Protein AF-A0A1G9P9W1-F1 (afdb_monomer)

InterPro domains:
  IPR011059 Metal-dependent hydrolase, composite domain superfamily [G3DSA:2.30.40.10] (1-78)
  IPR011059 Metal-dependent hydrolase, composite domain superfamily [SSF51338] (1-62)

Structure (mmCIF, N/CA/C/O backbone):
data_AF-A0A1G9P9W1-F1
#
_entry.id   AF-A0A1G9P9W1-F1
#
loop_
_atom_site.group_PDB
_atom_site.id
_atom_site.type_symbol
_atom_site.label_atom_id
_atom_site.label_alt_id
_atom_site.label_comp_id
_atom_site.label_asym_id
_atom_site.label_entity_id
_atom_site.label_seq_id
_atom_site.pdbx_PDB_ins_code
_atom_site.Cartn_x
_atom_site.Cartn_y
_atom_site.Cartn_z
_atom_site.occupancy
_atom_site.B_iso_or_equiv
_atom_site.auth_seq_id
_atom_site.auth_comp_id
_atom_site.auth_asym_id
_atom_site.auth_atom_id
_atom_site.pdbx_PDB_model_num
ATOM 1 N N . MET A 1 1 ? -14.293 -2.299 -4.576 1.00 85.56 1 MET A N 1
ATOM 2 C CA . MET A 1 1 ? -13.747 -3.039 -3.414 1.00 85.56 1 MET A CA 1
ATOM 3 C C . MET A 1 1 ? -12.805 -2.116 -2.655 1.00 85.56 1 MET A C 1
ATOM 5 O O . MET A 1 1 ? -12.059 -1.399 -3.316 1.00 85.56 1 MET A O 1
ATOM 9 N N . LEU A 1 2 ? -12.880 -2.093 -1.321 1.00 96.38 2 LEU A N 1
ATOM 10 C CA . LEU A 1 2 ? -11.980 -1.324 -0.454 1.00 96.38 2 LEU A CA 1
ATOM 11 C C . LEU A 1 2 ? -10.984 -2.277 0.210 1.00 96.38 2 LEU A C 1
ATOM 13 O O . LEU A 1 2 ? -11.373 -3.343 0.687 1.00 96.38 2 LEU A O 1
ATOM 17 N N . THR A 1 3 ? -9.705 -1.918 0.230 1.00 97.81 3 THR A N 1
ATOM 18 C CA . THR A 1 3 ? -8.658 -2.711 0.886 1.00 97.81 3 THR A CA 1
ATOM 19 C C . THR A 1 3 ? -7.750 -1.797 1.686 1.00 97.81 3 THR A C 1
ATOM 21 O O . THR A 1 3 ? -7.234 -0.825 1.145 1.00 97.81 3 THR A O 1
ATOM 24 N N . LEU A 1 4 ? -7.560 -2.105 2.965 1.00 98.06 4 LEU A N 1
ATOM 25 C CA . LEU A 1 4 ? -6.676 -1.371 3.859 1.00 98.06 4 LEU A CA 1
ATOM 26 C C . LEU A 1 4 ? -5.457 -2.238 4.170 1.00 98.06 4 LEU A C 1
ATOM 28 O O . LEU A 1 4 ? -5.570 -3.289 4.797 1.00 98.06 4 LEU A O 1
ATOM 32 N N . LEU A 1 5 ? -4.288 -1.796 3.719 1.00 98.12 5 LEU A N 1
ATOM 33 C CA . LEU A 1 5 ? -3.010 -2.425 4.025 1.00 98.12 5 LEU A CA 1
ATOM 34 C C . LEU A 1 5 ? -2.435 -1.766 5.277 1.00 98.12 5 LEU A C 1
ATOM 36 O O . LEU A 1 5 ? -2.159 -0.566 5.256 1.00 98.12 5 LEU A O 1
ATOM 40 N N . ARG A 1 6 ? -2.259 -2.535 6.351 1.00 98.31 6 ARG A N 1
ATOM 41 C CA . ARG A 1 6 ? -1.748 -2.045 7.636 1.00 98.31 6 ARG A CA 1
ATOM 42 C C . ARG A 1 6 ? -0.260 -2.332 7.792 1.00 98.31 6 ARG A C 1
ATOM 44 O O . ARG A 1 6 ? 0.238 -3.345 7.300 1.00 98.31 6 ARG A O 1
ATOM 51 N N . ASN A 1 7 ? 0.435 -1.466 8.524 1.00 98.44 7 ASN A N 1
ATOM 52 C CA . ASN A 1 7 ? 1.822 -1.645 8.950 1.00 98.44 7 ASN A CA 1
ATOM 53 C C . ASN A 1 7 ? 2.799 -1.879 7.781 1.00 98.44 7 ASN A C 1
ATOM 55 O O . ASN A 1 7 ? 3.654 -2.764 7.832 1.00 98.44 7 ASN A O 1
ATOM 59 N N . ALA A 1 8 ? 2.696 -1.097 6.710 1.00 98.50 8 ALA A N 1
ATOM 60 C CA . ALA A 1 8 ? 3.629 -1.128 5.589 1.00 98.50 8 ALA A CA 1
ATOM 61 C C . ALA A 1 8 ? 4.903 -0.333 5.908 1.00 98.50 8 ALA A C 1
ATOM 63 O O . ALA A 1 8 ? 4.822 0.839 6.263 1.00 98.50 8 ALA A O 1
ATOM 64 N N . ARG A 1 9 ? 6.096 -0.904 5.699 1.00 98.56 9 ARG A N 1
ATOM 65 C CA . ARG A 1 9 ? 7.323 -0.091 5.578 1.00 98.56 9 ARG A CA 1
ATOM 66 C C . ARG A 1 9 ? 7.395 0.476 4.161 1.00 98.56 9 ARG A C 1
ATOM 68 O O . ARG A 1 9 ? 7.811 -0.231 3.242 1.00 98.56 9 ARG A O 1
ATOM 75 N N . LEU A 1 10 ? 6.930 1.711 3.989 1.00 98.38 10 LEU A N 1
ATOM 76 C CA . LEU A 1 10 ? 6.686 2.323 2.682 1.00 98.38 10 LEU A CA 1
ATOM 77 C C . LEU A 1 10 ? 7.925 3.044 2.129 1.00 98.38 10 LEU A C 1
ATOM 79 O O . LEU A 1 10 ? 8.602 3.773 2.854 1.00 98.38 10 LEU A O 1
ATOM 83 N N . TYR A 1 11 ? 8.173 2.882 0.828 1.00 98.00 11 TYR A N 1
ATOM 84 C CA . TYR A 1 11 ? 9.216 3.581 0.069 1.00 98.00 11 TYR A CA 1
ATOM 85 C C . TYR A 1 11 ? 8.601 4.267 -1.156 1.00 98.00 11 TYR A C 1
ATOM 87 O O . TYR A 1 11 ? 7.875 3.607 -1.896 1.00 98.00 11 TYR A O 1
ATOM 95 N N . VAL A 1 12 ? 8.868 5.562 -1.380 1.00 93.00 12 VAL A N 1
ATOM 96 C CA . VAL A 1 12 ? 8.259 6.346 -2.481 1.00 93.00 12 VAL A CA 1
ATOM 97 C C . VAL A 1 12 ? 9.146 7.455 -3.096 1.00 93.00 12 VAL A C 1
ATOM 99 O O . VAL A 1 12 ? 8.720 8.608 -3.128 1.00 93.00 12 VAL A O 1
ATOM 102 N N . PRO A 1 13 ? 10.311 7.156 -3.699 1.00 89.31 13 PRO A N 1
ATOM 103 C CA . PRO A 1 13 ? 11.200 6.003 -3.522 1.00 89.31 13 PRO A CA 1
ATOM 104 C C . PRO A 1 13 ? 12.008 6.064 -2.211 1.00 89.31 13 PRO A C 1
ATOM 106 O O . PRO A 1 13 ? 12.552 5.046 -1.779 1.00 89.31 13 PRO A O 1
ATOM 109 N N . GLU A 1 14 ? 12.055 7.218 -1.541 1.00 95.94 14 GLU A N 1
ATOM 110 C CA . GLU A 1 14 ? 12.653 7.379 -0.214 1.00 95.94 14 GLU A CA 1
ATOM 111 C C . GLU A 1 14 ? 11.804 6.690 0.870 1.00 95.94 14 GLU A C 1
ATOM 113 O O . GLU A 1 14 ? 10.577 6.588 0.732 1.00 95.94 14 GLU A O 1
ATOM 118 N N . PRO A 1 15 ? 12.418 6.215 1.971 1.00 96.81 15 PRO A N 1
ATOM 119 C CA . PRO A 1 15 ? 11.675 5.631 3.081 1.00 96.81 15 PRO A CA 1
ATOM 120 C C . PRO A 1 15 ? 10.731 6.658 3.722 1.00 96.81 15 PRO A C 1
ATOM 122 O O . PRO A 1 15 ? 11.149 7.753 4.091 1.00 96.81 15 PRO A O 1
ATOM 125 N N . ARG A 1 16 ? 9.469 6.269 3.930 1.00 96.88 16 ARG A N 1
ATOM 126 C CA . ARG A 1 16 ? 8.456 7.052 4.666 1.00 96.88 16 ARG A CA 1
ATOM 127 C C . ARG A 1 16 ? 8.133 6.518 6.062 1.00 96.88 16 ARG A C 1
ATOM 129 O O . ARG A 1 16 ? 7.310 7.094 6.763 1.00 96.88 16 ARG A O 1
ATOM 136 N N . GLY A 1 17 ? 8.803 5.449 6.484 1.00 97.06 17 GLY A N 1
ATOM 137 C CA . GLY A 1 17 ? 8.545 4.800 7.767 1.00 97.06 17 GLY A CA 1
ATOM 138 C C . GLY A 1 17 ? 7.384 3.809 7.692 1.00 97.06 17 GLY A C 1
ATOM 139 O O . GLY A 1 17 ? 7.175 3.172 6.657 1.00 97.06 17 GLY A O 1
ATOM 140 N N . LEU A 1 18 ? 6.692 3.623 8.819 1.00 98.25 18 LEU A N 1
ATOM 141 C CA . LEU A 1 18 ? 5.562 2.703 8.935 1.00 98.25 18 LEU A CA 1
ATOM 142 C C . LEU A 1 18 ? 4.257 3.441 8.594 1.00 98.25 18 LEU A C 1
ATOM 144 O O . LEU A 1 18 ? 3.918 4.432 9.240 1.00 98.25 18 LEU A O 1
ATOM 148 N N . CYS A 1 19 ? 3.537 2.956 7.588 1.00 98.44 19 CYS A N 1
ATOM 149 C CA . CYS A 1 19 ? 2.344 3.589 7.035 1.00 98.44 19 CYS A CA 1
ATOM 150 C C . CYS A 1 19 ? 1.205 2.585 6.861 1.00 98.44 19 CYS A C 1
ATOM 152 O O . CYS A 1 19 ? 1.440 1.386 6.711 1.00 98.44 19 CYS A O 1
ATOM 154 N N . ASP A 1 20 ? -0.010 3.109 6.762 1.00 98.50 20 ASP A N 1
ATOM 155 C CA . ASP A 1 20 ? -1.182 2.374 6.305 1.00 98.50 20 ASP A CA 1
ATOM 156 C C . ASP A 1 20 ? -1.647 2.934 4.954 1.00 98.50 20 ASP A C 1
ATOM 158 O O . ASP A 1 20 ? -1.557 4.140 4.704 1.00 98.50 20 ASP A O 1
ATOM 162 N N . LEU A 1 21 ? -2.112 2.060 4.058 1.00 98.06 21 LEU A N 1
ATOM 163 C CA . LEU A 1 21 ? -2.530 2.425 2.703 1.00 98.06 21 LEU A CA 1
ATOM 164 C C . LEU A 1 21 ? -3.968 1.983 2.454 1.00 98.06 21 LEU A C 1
ATOM 166 O O . LEU A 1 21 ? -4.282 0.798 2.559 1.00 98.06 21 LEU A O 1
ATOM 170 N N . LEU A 1 22 ? -4.823 2.919 2.046 1.00 98.19 22 LEU A N 1
ATOM 171 C CA . LEU A 1 22 ? -6.177 2.618 1.595 1.00 98.19 22 LEU A CA 1
ATOM 172 C C . LEU A 1 22 ? -6.208 2.524 0.070 1.00 98.19 22 LEU A C 1
ATOM 174 O O . LEU A 1 22 ? -5.869 3.480 -0.628 1.00 98.19 22 LEU A O 1
ATOM 178 N N . ILE A 1 23 ? -6.668 1.387 -0.441 1.00 97.94 23 ILE A N 1
ATOM 179 C CA . ILE A 1 23 ? -6.879 1.124 -1.862 1.00 97.94 23 ILE A CA 1
ATOM 180 C C . ILE A 1 23 ? -8.380 1.114 -2.151 1.00 97.94 23 ILE A C 1
ATOM 182 O O . ILE A 1 23 ? -9.142 0.375 -1.521 1.00 97.94 23 ILE A O 1
ATOM 186 N N . ALA A 1 24 ? -8.798 1.910 -3.133 1.00 96.88 24 ALA A N 1
ATOM 187 C CA . ALA A 1 24 ? -10.167 1.954 -3.631 1.00 96.88 24 ALA A CA 1
ATOM 188 C C . ALA A 1 24 ? -10.154 1.921 -5.160 1.00 96.88 24 ALA A C 1
ATOM 190 O O . ALA A 1 24 ? -9.430 2.688 -5.791 1.00 96.88 24 ALA A O 1
ATOM 191 N N . ASP A 1 25 ? -10.947 1.026 -5.754 1.00 94.50 25 ASP A N 1
ATOM 192 C CA . ASP A 1 25 ? -11.059 0.902 -7.219 1.00 94.50 25 ASP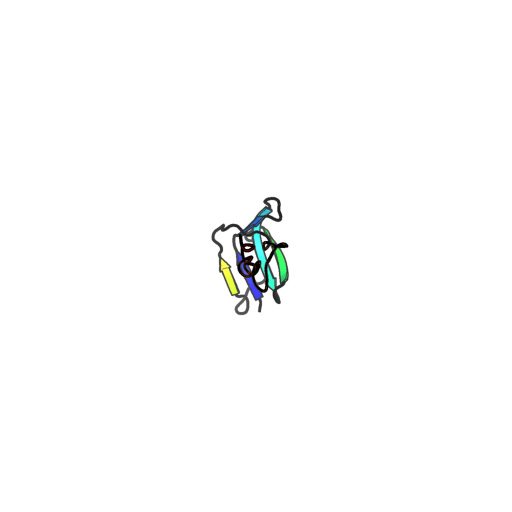 A CA 1
ATOM 193 C C . ASP A 1 25 ? -9.692 0.727 -7.920 1.00 94.50 25 ASP A C 1
ATOM 195 O O . ASP A 1 25 ? -9.377 1.374 -8.914 1.00 94.50 25 ASP A O 1
ATOM 199 N N . GLY A 1 26 ? -8.814 -0.093 -7.328 1.00 94.31 26 GLY A N 1
ATOM 200 C CA . GLY A 1 26 ? -7.462 -0.333 -7.848 1.00 94.31 26 GLY A CA 1
ATOM 201 C C . GLY A 1 26 ? -6.504 0.864 -7.753 1.00 94.31 26 GLY A C 1
ATOM 202 O O . GLY A 1 26 ? -5.381 0.775 -8.242 1.00 94.31 26 GLY A O 1
ATOM 203 N N . ARG A 1 27 ? -6.909 1.971 -7.118 1.00 96.94 27 ARG A N 1
ATOM 204 C CA . ARG A 1 27 ? -6.092 3.176 -6.919 1.00 96.94 27 ARG A CA 1
ATOM 205 C C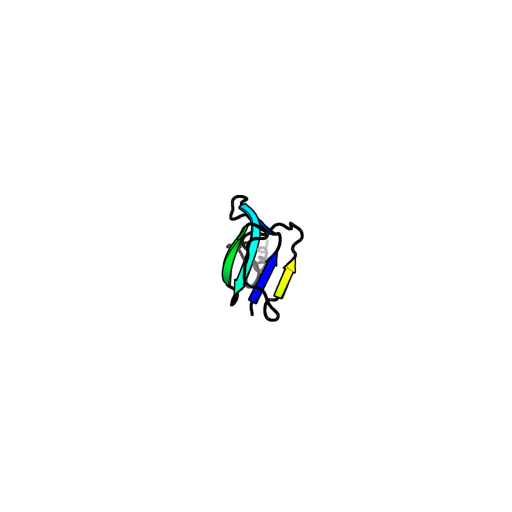 . ARG A 1 27 ? -5.751 3.374 -5.447 1.00 96.94 27 ARG A C 1
ATOM 207 O O . ARG A 1 27 ? -6.504 2.970 -4.563 1.00 96.94 27 ARG A O 1
ATOM 214 N N . ILE A 1 28 ? -4.634 4.048 -5.185 1.00 97.12 28 ILE A N 1
ATOM 215 C CA . ILE A 1 28 ? -4.289 4.515 -3.839 1.00 97.12 28 ILE A CA 1
ATOM 216 C C . ILE A 1 28 ? -5.219 5.685 -3.506 1.00 97.12 28 ILE A C 1
ATOM 218 O O . ILE A 1 28 ? -5.121 6.746 -4.117 1.00 97.12 28 ILE A O 1
ATOM 222 N N . ALA A 1 29 ? -6.134 5.478 -2.563 1.00 97.62 29 ALA A N 1
ATOM 223 C CA . ALA A 1 29 ? -7.082 6.492 -2.112 1.00 97.62 29 ALA A CA 1
ATOM 224 C C . ALA A 1 29 ? -6.508 7.353 -0.978 1.00 97.62 29 ALA A C 1
ATOM 226 O O . ALA A 1 29 ? -6.783 8.548 -0.920 1.00 97.62 29 ALA A O 1
ATOM 227 N N . ALA A 1 30 ? -5.708 6.756 -0.087 1.00 97.69 30 ALA A N 1
ATOM 228 C CA . ALA A 1 30 ? -5.027 7.467 0.993 1.00 97.69 30 ALA A CA 1
ATOM 229 C C . ALA A 1 30 ? -3.762 6.728 1.455 1.00 97.69 30 ALA A C 1
ATOM 231 O O . ALA A 1 30 ? -3.663 5.504 1.342 1.00 97.69 30 ALA A O 1
ATOM 232 N N . ILE A 1 31 ? -2.821 7.490 2.013 1.00 97.62 31 ILE A N 1
ATOM 233 C CA . 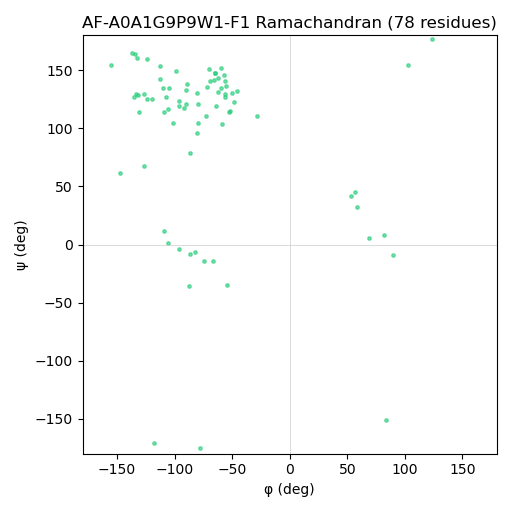ILE A 1 31 ? -1.643 7.000 2.735 1.00 97.62 31 ILE A CA 1
ATOM 234 C C . ILE A 1 31 ? -1.577 7.790 4.040 1.00 97.62 31 ILE A C 1
ATOM 236 O O . ILE A 1 31 ? -1.624 9.019 4.001 1.00 97.62 31 ILE A O 1
ATOM 240 N N . ALA A 1 32 ? -1.458 7.095 5.164 1.00 97.88 32 ALA A N 1
ATOM 241 C CA . ALA A 1 32 ? -1.397 7.695 6.494 1.00 97.88 32 ALA A CA 1
ATOM 242 C C . ALA A 1 32 ? -0.275 7.056 7.322 1.00 97.88 32 ALA A C 1
ATOM 244 O O . ALA A 1 32 ? 0.235 5.987 6.963 1.00 97.88 32 ALA A O 1
ATOM 245 N N . SER A 1 33 ? 0.128 7.696 8.420 1.00 97.88 33 SER A N 1
ATOM 246 C CA . SER A 1 33 ? 1.055 7.056 9.362 1.00 97.88 33 SER A CA 1
ATOM 247 C C . SER A 1 33 ? 0.380 5.834 9.988 1.00 97.88 33 SER A C 1
ATOM 249 O O . SER A 1 33 ? -0.837 5.819 10.172 1.00 97.88 33 SER A O 1
ATOM 251 N N . ALA A 1 34 ? 1.149 4.790 10.302 1.00 97.38 34 ALA A N 1
ATOM 252 C CA . ALA A 1 34 ? 0.574 3.569 10.859 1.00 97.38 34 ALA A CA 1
ATOM 253 C C . ALA A 1 34 ? -0.225 3.846 12.143 1.00 97.38 34 ALA A C 1
ATOM 255 O O . A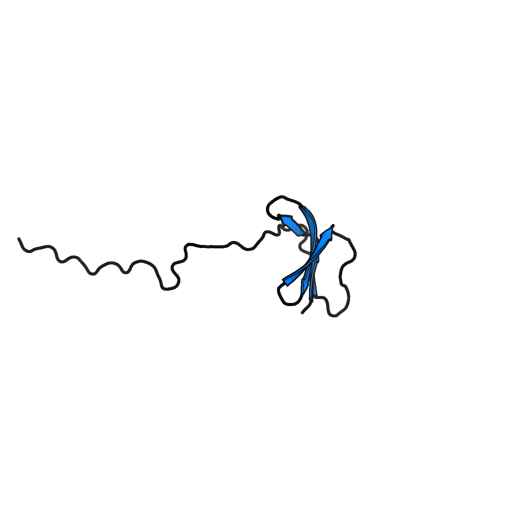LA A 1 34 ? 0.266 4.493 13.069 1.00 97.38 34 ALA A O 1
ATOM 256 N N . GLY A 1 35 ? -1.456 3.335 12.188 1.00 94.44 35 GLY A N 1
ATOM 257 C CA . GLY A 1 35 ? -2.378 3.527 13.306 1.00 94.44 35 GLY A CA 1
ATOM 258 C C . GLY A 1 35 ? -3.273 4.763 13.195 1.00 94.44 35 GLY A C 1
ATOM 259 O O . GLY A 1 35 ? -4.228 4.860 13.966 1.00 94.44 35 GLY A O 1
ATOM 260 N N . GLU A 1 36 ? -3.041 5.661 12.233 1.00 96.44 36 GLU A N 1
ATOM 261 C CA . GLU A 1 36 ? -3.974 6.758 11.977 1.00 96.44 36 GLU A CA 1
ATOM 262 C C . GLU A 1 36 ? -5.330 6.224 11.476 1.00 96.44 36 GLU A C 1
ATOM 264 O O . GLU A 1 36 ? -5.390 5.184 10.802 1.00 96.44 36 GLU A O 1
ATOM 269 N N . PRO A 1 37 ? -6.445 6.900 11.813 1.00 93.31 37 PRO A N 1
ATOM 270 C CA . PRO A 1 37 ? -7.764 6.481 11.364 1.00 93.31 37 PRO A CA 1
ATOM 271 C C . PRO A 1 37 ? -7.884 6.573 9.839 1.00 93.31 37 PRO A C 1
ATOM 273 O O . PRO A 1 37 ? -7.803 7.652 9.254 1.00 93.31 37 PRO A O 1
ATOM 276 N N . LEU A 1 38 ? -8.130 5.430 9.204 1.00 94.31 38 LEU A N 1
ATOM 277 C CA . LEU A 1 38 ? -8.551 5.314 7.808 1.00 94.31 38 LEU A CA 1
ATOM 278 C C . LEU A 1 38 ? -9.943 4.662 7.751 1.00 94.31 38 LEU A C 1
ATOM 280 O O . LEU A 1 38 ? -10.612 4.506 8.773 1.00 94.31 38 LEU A O 1
ATOM 284 N N . ALA A 1 39 ? -10.409 4.307 6.551 1.00 90.56 39 ALA A N 1
ATOM 285 C CA . ALA A 1 39 ? -11.680 3.611 6.382 1.00 90.56 39 ALA A CA 1
ATOM 286 C C . ALA A 1 39 ? -11.686 2.271 7.137 1.00 90.56 39 ALA A C 1
ATOM 288 O O . ALA A 1 39 ? -10.746 1.491 7.015 1.00 90.56 39 ALA A O 1
ATOM 289 N N . SER A 1 40 ? -12.769 1.993 7.858 1.00 90.06 40 SER A N 1
ATOM 290 C CA . SER A 1 40 ? -12.987 0.750 8.600 1.00 90.06 40 SER A CA 1
ATOM 291 C C . SER A 1 40 ? -14.420 0.250 8.399 1.00 90.06 40 SER A C 1
ATOM 293 O O . SER A 1 40 ? -15.290 0.978 7.911 1.00 90.06 40 SER A O 1
ATOM 295 N N . GLY A 1 41 ? -14.670 -1.009 8.757 1.00 92.44 41 GLY A N 1
ATOM 296 C CA . GLY A 1 41 ? -16.000 -1.617 8.720 1.00 92.44 41 GLY A CA 1
ATOM 297 C C . GLY A 1 41 ? -16.071 -2.888 7.869 1.00 92.44 41 GLY A C 1
ATOM 298 O O . GLY A 1 41 ? -15.097 -3.269 7.226 1.00 92.44 41 GLY A O 1
ATOM 299 N N . PRO A 1 42 ? -17.241 -3.549 7.823 1.00 92.56 42 PRO A N 1
ATOM 300 C CA . PRO A 1 42 ? -17.385 -4.902 7.272 1.00 92.56 42 PRO A CA 1
ATOM 301 C C . PRO A 1 42 ? -17.139 -5.000 5.758 1.00 92.56 42 PRO A C 1
ATOM 303 O O . PRO A 1 42 ? -16.992 -6.096 5.229 1.00 92.56 42 PRO A O 1
ATOM 306 N N . LEU A 1 43 ? -17.115 -3.865 5.053 1.00 93.44 43 LEU A N 1
ATOM 307 C CA . LEU A 1 43 ? -16.855 -3.787 3.612 1.00 93.44 43 LEU A CA 1
ATOM 308 C C . LEU A 1 43 ? -15.385 -3.478 3.280 1.00 93.44 43 LEU A C 1
ATOM 310 O O . LEU A 1 43 ? -15.028 -3.427 2.100 1.00 93.44 43 LEU A O 1
ATOM 314 N N . VAL A 1 44 ? -14.543 -3.243 4.292 1.00 96.56 44 VAL A N 1
ATOM 315 C CA . VAL A 1 44 ? -13.108 -2.995 4.132 1.00 96.56 44 VAL A CA 1
ATOM 316 C C . VAL A 1 44 ? -12.362 -4.306 4.337 1.00 96.56 44 VAL A C 1
ATOM 318 O O . VAL A 1 44 ? -12.424 -4.912 5.401 1.00 96.56 44 VAL A O 1
ATOM 321 N N . ASN A 1 45 ? -11.640 -4.747 3.310 1.00 96.56 45 ASN A N 1
ATOM 322 C CA . ASN A 1 45 ? -10.732 -5.878 3.441 1.00 96.56 45 ASN A CA 1
ATOM 323 C C . ASN A 1 45 ? -9.425 -5.405 4.089 1.00 96.56 45 ASN A C 1
ATOM 325 O O . ASN A 1 45 ? -8.621 -4.740 3.432 1.00 96.56 45 ASN A O 1
ATOM 329 N N . GLU A 1 46 ? -9.223 -5.710 5.366 1.00 96.88 46 GLU A N 1
ATOM 330 C CA . GLU A 1 46 ? -8.005 -5.342 6.089 1.00 96.88 46 GLU A CA 1
ATOM 331 C C . GLU A 1 46 ? -6.936 -6.432 5.973 1.00 96.88 46 GLU A C 1
ATOM 333 O O . GLU A 1 46 ? -7.202 -7.617 6.172 1.00 96.88 46 GLU A O 1
ATOM 338 N N . ILE A 1 47 ? -5.706 -6.025 5.660 1.00 97.50 47 ILE A N 1
ATOM 339 C CA . ILE A 1 47 ? -4.550 -6.916 5.553 1.00 97.50 47 ILE A CA 1
ATOM 340 C C . ILE A 1 47 ? -3.399 -6.309 6.349 1.00 97.50 47 ILE A C 1
ATOM 342 O O . ILE A 1 47 ? -2.856 -5.272 5.969 1.00 97.50 47 ILE A O 1
ATOM 346 N N . ASP A 1 48 ? -2.985 -6.976 7.424 1.00 97.81 48 ASP A N 1
ATOM 347 C CA . ASP A 1 48 ? -1.776 -6.603 8.156 1.00 97.81 48 ASP A CA 1
ATOM 348 C C . ASP A 1 48 ? -0.524 -7.130 7.445 1.00 97.81 48 ASP A C 1
ATOM 350 O O . ASP A 1 48 ? -0.351 -8.334 7.234 1.00 97.81 48 ASP A O 1
ATOM 354 N N . LEU A 1 49 ? 0.365 -6.215 7.064 1.00 98.44 49 LEU A N 1
ATOM 355 C CA . LEU A 1 49 ? 1.626 -6.538 6.413 1.00 98.44 49 LEU A CA 1
ATOM 356 C C . LEU A 1 49 ? 2.752 -6.828 7.410 1.00 98.44 49 LEU A C 1
ATOM 358 O O . LEU A 1 49 ? 3.828 -7.245 6.978 1.00 98.44 49 LEU A O 1
ATOM 362 N N . GLY A 1 50 ? 2.554 -6.614 8.715 1.00 98.06 50 GLY A N 1
ATOM 363 C CA . GLY A 1 50 ? 3.534 -6.938 9.756 1.00 98.06 50 GLY A CA 1
ATOM 364 C C . GLY A 1 50 ? 4.884 -6.235 9.571 1.00 98.06 50 GLY A C 1
ATOM 365 O O . GLY A 1 50 ? 5.942 -6.804 9.845 1.00 98.06 50 GLY A O 1
ATOM 366 N N . GLY A 1 51 ? 4.886 -5.023 9.014 1.00 97.94 51 GLY A N 1
ATOM 367 C CA . GLY A 1 51 ? 6.105 -4.285 8.682 1.00 97.94 51 GLY A CA 1
ATOM 368 C C . GLY A 1 51 ? 6.744 -4.686 7.349 1.00 97.94 51 GLY A C 1
ATOM 369 O O . GLY A 1 51 ? 7.871 -4.276 7.067 1.00 97.94 51 GLY A O 1
ATOM 370 N N . ARG A 1 52 ? 6.124 -5.511 6.501 1.00 98.56 52 ARG A N 1
ATOM 371 C CA . ARG A 1 52 ? 6.721 -5.830 5.191 1.00 98.56 52 ARG A CA 1
ATOM 372 C C . ARG A 1 52 ? 6.909 -4.568 4.347 1.00 98.56 52 ARG A C 1
ATOM 374 O O . ARG A 1 52 ? 6.207 -3.569 4.500 1.00 98.56 52 ARG A O 1
ATOM 381 N N . ARG A 1 53 ? 7.914 -4.621 3.472 1.00 97.69 53 ARG A N 1
ATOM 382 C CA . ARG A 1 53 ? 8.243 -3.512 2.576 1.00 97.69 53 ARG A CA 1
ATOM 383 C C . ARG A 1 53 ? 7.184 -3.390 1.490 1.00 97.69 53 ARG A C 1
ATOM 385 O O . ARG A 1 53 ? 6.822 -4.394 0.881 1.00 97.69 53 ARG A O 1
ATOM 392 N N . VAL A 1 54 ? 6.757 -2.161 1.233 1.00 98.31 54 VAL A N 1
ATOM 393 C CA . VAL A 1 54 ? 5.911 -1.796 0.095 1.00 98.31 54 VAL A CA 1
ATOM 394 C C . VAL A 1 54 ? 6.682 -0.789 -0.746 1.00 98.31 54 VAL A C 1
ATOM 396 O O . VAL A 1 54 ? 7.160 0.222 -0.231 1.00 98.31 54 VAL A O 1
ATOM 399 N N . ILE A 1 55 ? 6.822 -1.103 -2.031 1.00 97.50 55 ILE A N 1
ATOM 400 C CA . ILE A 1 55 ? 7.497 -0.282 -3.038 1.00 97.50 55 ILE A CA 1
ATOM 401 C C . ILE A 1 55 ? 6.525 -0.018 -4.194 1.00 97.50 55 ILE A C 1
ATOM 403 O O . ILE A 1 55 ? 5.572 -0.788 -4.361 1.00 97.50 55 ILE A O 1
ATOM 407 N N . PRO A 1 56 ? 6.754 1.015 -5.021 1.00 96.56 56 PRO A N 1
ATOM 408 C CA . PRO A 1 56 ? 6.054 1.140 -6.288 1.00 96.56 56 PRO A CA 1
ATOM 409 C C . PRO A 1 56 ? 6.294 -0.108 -7.143 1.00 96.56 56 PRO A C 1
ATOM 411 O O . PRO A 1 56 ? 7.375 -0.701 -7.101 1.00 96.56 56 PRO A O 1
ATOM 414 N N . GLY A 1 57 ? 5.283 -0.506 -7.917 1.00 95.38 57 GLY A N 1
ATOM 415 C CA . GLY A 1 57 ? 5.436 -1.586 -8.889 1.00 95.38 57 GLY A CA 1
ATOM 416 C C . GLY A 1 57 ? 6.577 -1.281 -9.862 1.00 95.38 57 GLY A C 1
ATOM 417 O O . GLY A 1 57 ? 6.765 -0.132 -10.264 1.00 95.38 57 GLY A O 1
ATOM 418 N N . LEU A 1 58 ? 7.350 -2.306 -10.221 1.00 94.81 58 LEU A N 1
ATOM 419 C CA . LEU A 1 58 ? 8.447 -2.152 -11.170 1.00 94.81 58 LEU A CA 1
ATOM 420 C C . LEU A 1 58 ? 7.897 -1.868 -12.572 1.00 94.81 58 LEU A C 1
ATOM 422 O O . LEU A 1 58 ? 6.910 -2.472 -12.993 1.00 94.81 58 LEU A O 1
ATOM 426 N N . VAL A 1 59 ? 8.566 -0.972 -13.294 1.00 95.56 59 VAL A N 1
ATOM 427 C CA . VAL A 1 59 ? 8.310 -0.702 -1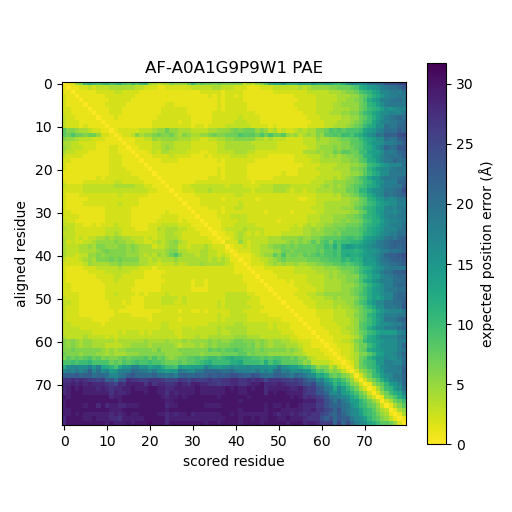4.711 1.00 95.56 59 VAL A CA 1
ATOM 428 C C . VAL A 1 59 ? 9.445 -1.328 -15.507 1.00 95.56 59 VAL A C 1
ATOM 430 O O . VAL A 1 59 ? 10.597 -0.931 -15.341 1.00 95.56 59 VAL A O 1
ATOM 433 N N . ASP A 1 60 ? 9.120 -2.305 -16.351 1.00 95.81 60 ASP A N 1
ATOM 434 C CA . ASP A 1 60 ? 10.072 -2.941 -17.262 1.00 95.81 60 ASP A CA 1
ATOM 435 C C . ASP A 1 60 ? 9.897 -2.365 -18.680 1.00 95.81 60 ASP A C 1
ATOM 437 O O . ASP A 1 60 ? 8.906 -2.677 -19.348 1.00 95.81 60 ASP A O 1
ATOM 441 N N . PRO A 1 61 ? 10.807 -1.487 -19.145 1.00 94.94 61 PRO A N 1
ATOM 442 C CA . PRO A 1 61 ? 10.719 -0.887 -20.471 1.00 94.94 61 PRO A CA 1
ATOM 443 C C . PRO A 1 61 ? 11.274 -1.787 -21.586 1.00 94.94 61 PRO A C 1
ATOM 445 O O . PRO A 1 61 ? 11.172 -1.414 -22.754 1.00 94.94 61 PRO A O 1
ATOM 448 N N . LEU A 1 62 ? 11.889 -2.932 -21.264 1.00 94.38 62 LEU A N 1
ATOM 449 C CA . LEU A 1 62 ? 12.620 -3.759 -22.224 1.00 94.38 62 LEU A CA 1
ATOM 450 C C . LEU A 1 62 ? 12.128 -5.205 -22.190 1.00 94.38 62 LEU A C 1
ATOM 452 O O . LEU A 1 62 ? 12.851 -6.132 -21.828 1.00 94.38 62 LEU A O 1
ATOM 456 N N . VAL A 1 63 ? 10.888 -5.405 -22.632 1.00 93.31 63 VAL A N 1
ATOM 457 C CA . VAL A 1 63 ? 10.288 -6.737 -22.683 1.00 93.31 63 VAL A CA 1
ATOM 458 C C . VAL A 1 63 ? 10.108 -7.219 -24.125 1.00 93.31 63 VAL A C 1
ATOM 460 O O . VAL A 1 63 ? 9.620 -6.506 -25.005 1.00 93.31 63 VAL A O 1
ATOM 463 N N . HIS A 1 64 ? 10.476 -8.474 -24.375 1.00 92.88 64 HIS A N 1
ATOM 464 C CA . HIS A 1 64 ? 10.206 -9.160 -25.637 1.00 92.88 64 HIS A CA 1
ATOM 465 C C . HIS A 1 64 ? 8.815 -9.808 -25.596 1.00 92.88 64 HIS A C 1
ATOM 467 O O . HIS A 1 64 ? 8.700 -11.016 -25.398 1.00 92.88 64 HIS A O 1
ATOM 473 N N . PHE A 1 65 ? 7.754 -9.017 -25.789 1.00 88.69 65 PHE A N 1
ATOM 474 C CA . PHE A 1 65 ? 6.364 -9.486 -25.642 1.00 88.69 65 PHE A CA 1
ATOM 475 C C . PHE A 1 65 ? 6.007 -10.726 -26.481 1.00 88.69 65 PHE A C 1
ATOM 477 O O . PHE A 1 65 ? 5.229 -11.560 -26.031 1.00 88.69 65 PHE A O 1
ATOM 484 N N . ILE A 1 66 ? 6.570 -10.853 -27.686 1.00 89.44 66 ILE A N 1
ATOM 485 C CA . ILE A 1 66 ? 6.271 -11.942 -28.637 1.00 89.44 66 ILE A CA 1
ATOM 486 C C . ILE A 1 66 ? 7.429 -12.940 -28.809 1.00 89.44 66 ILE A C 1
ATOM 488 O O . ILE A 1 66 ? 7.400 -13.771 -29.713 1.00 89.44 66 ILE A O 1
ATOM 492 N N . GLY A 1 67 ? 8.447 -12.871 -27.945 1.00 82.38 67 GLY A N 1
ATOM 493 C CA . GLY A 1 67 ? 9.663 -13.681 -28.041 1.00 82.38 67 GLY A CA 1
ATOM 494 C C . GLY A 1 67 ? 10.873 -12.923 -28.601 1.00 82.38 67 GLY A C 1
ATOM 495 O O . GLY A 1 67 ? 10.748 -11.908 -29.286 1.00 82.38 67 GLY A O 1
ATOM 496 N N . GLY A 1 68 ? 12.067 -13.396 -28.232 1.00 80.38 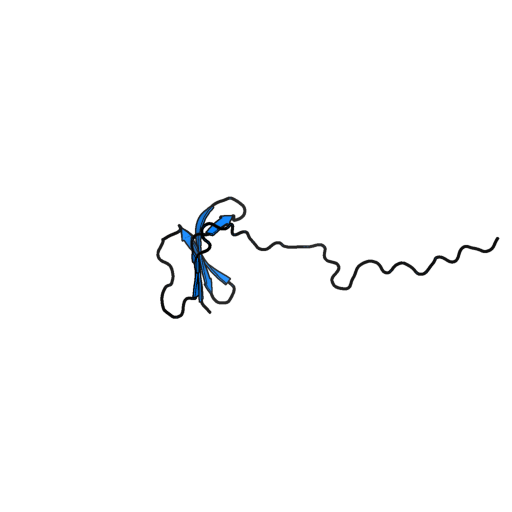68 GLY A N 1
ATOM 497 C CA . GLY A 1 68 ? 13.354 -12.853 -28.676 1.00 80.38 68 GLY A CA 1
ATOM 498 C C . GLY A 1 68 ? 13.728 -13.289 -30.095 1.00 80.38 68 GLY A C 1
ATOM 499 O O . GLY A 1 68 ? 12.950 -13.949 -30.780 1.00 80.38 68 GLY A O 1
ATOM 500 N N . ALA A 1 69 ? 14.933 -12.920 -30.538 1.00 74.62 69 ALA A N 1
ATOM 501 C CA . ALA A 1 69 ? 15.405 -13.199 -31.892 1.00 74.62 69 ALA A CA 1
ATOM 502 C C . ALA A 1 69 ? 15.180 -14.669 -32.292 1.00 74.62 69 ALA A C 1
ATOM 504 O O . ALA A 1 69 ? 15.694 -15.590 -31.652 1.00 74.62 69 ALA A O 1
ATOM 505 N N . ALA A 1 70 ? 14.452 -14.881 -33.392 1.00 66.69 70 ALA A N 1
ATOM 506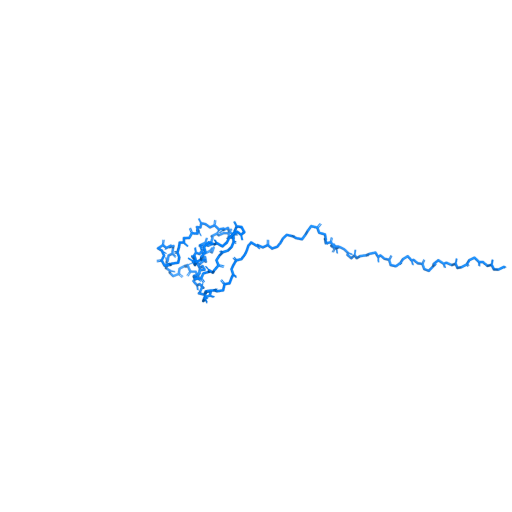 C CA . ALA A 1 70 ? 14.490 -16.152 -34.092 1.00 66.69 70 ALA A CA 1
ATOM 507 C C . ALA A 1 70 ? 15.955 -16.421 -34.452 1.00 66.69 70 ALA A C 1
ATOM 509 O O . ALA A 1 70 ? 16.606 -15.563 -35.053 1.00 66.69 70 ALA A O 1
ATOM 510 N N . LYS A 1 71 ? 16.497 -17.588 -34.083 1.00 61.16 71 LYS A N 1
ATOM 511 C CA . LYS A 1 71 ? 17.772 -18.029 -34.658 1.00 61.16 71 LYS A CA 1
ATOM 512 C C . LYS A 1 71 ? 17.619 -17.938 -36.175 1.00 61.16 71 LYS A C 1
ATOM 514 O O . LYS A 1 71 ? 16.774 -18.635 -36.735 1.00 61.16 71 LYS A O 1
ATOM 519 N N . ALA A 1 72 ? 18.393 -17.058 -36.812 1.00 55.38 72 ALA A N 1
ATOM 520 C CA . ALA A 1 72 ? 18.455 -16.992 -38.262 1.00 55.38 72 ALA A CA 1
ATOM 521 C C . ALA A 1 72 ? 18.706 -18.412 -38.778 1.00 55.38 72 ALA A C 1
ATOM 523 O O . ALA A 1 72 ? 19.564 -19.126 -38.244 1.00 55.38 72 ALA A O 1
ATOM 524 N N . ALA A 1 73 ? 17.903 -18.836 -39.755 1.00 57.41 73 ALA A N 1
ATOM 525 C CA . ALA A 1 73 ? 18.088 -20.104 -40.435 1.00 57.41 73 ALA A CA 1
ATOM 526 C C . ALA A 1 73 ? 19.570 -20.258 -40.797 1.00 57.41 73 ALA A C 1
ATOM 528 O O . ALA A 1 73 ? 20.184 -19.305 -41.277 1.00 57.41 73 ALA A O 1
ATOM 529 N N . SER A 1 74 ? 20.124 -21.436 -40.492 1.00 57.25 74 SER A N 1
ATOM 530 C CA . SER A 1 74 ? 21.494 -21.856 -40.796 1.00 57.25 74 SER A CA 1
ATOM 531 C C . SER A 1 74 ? 22.014 -21.158 -42.054 1.00 57.25 74 SER A C 1
ATOM 533 O O . SER A 1 74 ? 21.520 -21.407 -43.155 1.00 57.25 74 SER A O 1
ATOM 535 N N . ALA A 1 75 ? 22.977 -20.248 -41.879 1.00 53.91 75 ALA A N 1
ATOM 536 C CA . ALA A 1 75 ? 23.731 -19.705 -42.992 1.00 53.91 75 ALA A CA 1
ATOM 537 C C . ALA A 1 75 ? 24.403 -20.897 -43.673 1.00 53.91 75 ALA A C 1
ATOM 539 O O . ALA A 1 75 ? 25.342 -21.488 -43.138 1.00 53.91 75 ALA A O 1
ATOM 540 N N . ARG A 1 76 ? 23.849 -21.306 -44.814 1.00 59.25 76 ARG A N 1
ATOM 541 C CA . ARG A 1 76 ? 24.438 -22.312 -45.687 1.00 59.25 76 ARG A CA 1
ATOM 542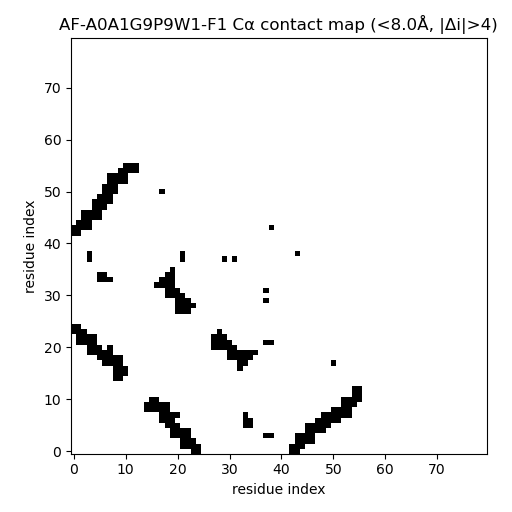 C C . ARG A 1 76 ? 25.866 -21.856 -45.978 1.00 59.25 76 ARG A C 1
ATOM 544 O O . ARG A 1 76 ? 26.051 -20.800 -46.578 1.00 59.25 76 ARG A O 1
ATOM 551 N N . ALA A 1 77 ? 26.855 -22.613 -45.506 1.00 60.16 77 ALA A N 1
ATOM 552 C CA . ALA A 1 77 ? 28.247 -22.363 -45.851 1.00 60.16 77 ALA A CA 1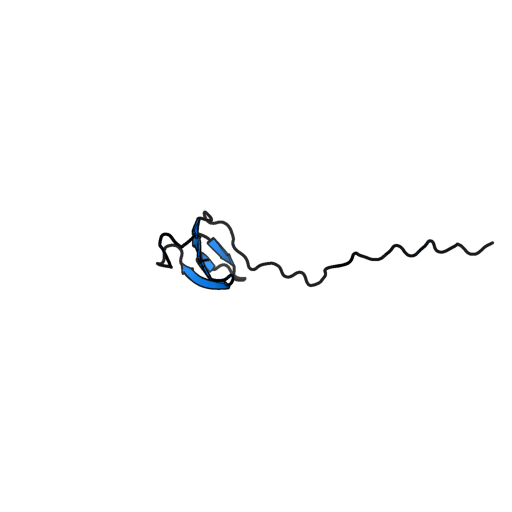
ATOM 553 C C . ALA A 1 77 ? 28.381 -22.359 -47.389 1.00 60.16 77 ALA A C 1
ATOM 555 O O . ALA A 1 77 ? 27.752 -23.206 -48.040 1.00 60.16 77 ALA A O 1
ATOM 556 N N . PRO A 1 78 ? 29.124 -21.410 -47.988 1.00 56.59 78 PRO A N 1
ATOM 557 C CA . PRO A 1 78 ? 29.353 -21.425 -49.427 1.00 56.59 78 PRO A CA 1
ATOM 558 C C . PRO A 1 78 ? 30.113 -22.708 -49.812 1.00 56.59 78 PRO A C 1
ATOM 560 O O . PRO A 1 78 ? 30.943 -23.170 -49.025 1.00 56.59 78 PRO A O 1
ATOM 563 N N . PRO A 1 79 ? 29.813 -23.325 -50.971 1.00 66.94 79 PRO A N 1
ATOM 564 C CA . PRO A 1 79 ? 30.545 -24.503 -51.424 1.00 66.94 79 PRO A CA 1
ATOM 565 C C . PRO A 1 79 ? 32.008 -24.144 -51.732 1.00 66.94 79 PRO A C 1
ATOM 567 O O . PRO A 1 79 ? 32.276 -23.054 -52.241 1.00 66.94 79 PRO A O 1
ATOM 570 N N . ASN A 1 80 ? 32.908 -25.072 -51.384 1.00 65.62 80 ASN A N 1
ATOM 571 C CA . ASN A 1 80 ? 34.347 -25.030 -51.675 1.00 65.62 80 ASN A CA 1
ATOM 572 C C . ASN A 1 80 ? 34.641 -25.019 -53.177 1.00 65.62 80 ASN A C 1
ATOM 574 O O . ASN A 1 80 ? 33.902 -25.711 -53.916 1.00 65.62 80 ASN A O 1
#

Solvent-accessible surface area (backbone atoms only — not comparable to full-atom values): 5172 Å² total; per-residue (Å²): 109,39,37,34,42,33,36,24,31,33,31,81,86,59,80,72,50,53,22,26,39,36,34,42,79,94,35,83,71,46,77,44,55,51,88,58,92,68,91,77,58,97,74,43,48,75,44,79,45,84,54,40,80,42,66,74,81,86,82,79,93,85,72,62,88,89,58,73,84,73,79,72,74,79,78,74,73,79,84,131

Radius of gyration: 23.15 Å; Cα contacts (8 Å, |Δi|>4): 127; chains: 1; bounding box: 52×33×65 Å

pLDDT: mean 90.36, std 12.9, range [53.91, 98.56]

Organism: NCBI:txid119000

Sequence (80 aa):
MLTLLRNARLYVPEPRGLCDLLIADGRIAAIASAGEPLASGPLVNEIDLGGRRVIPGLVDPLVHFIGGAAKAASARAPPN

Foldseek 3Di:
DKEKEAQEQEPPPHTPGTWIFIDDPNDTPDIGHGPPDDDDDPPYHYDYPVHYYDYPDDDDPDDPPPDDDDPPPPPPDDDD

Secondary structure (DSSP, 8-state):
-EEEEEEEEEESSSEEEEEEEEEETTEEEEEEETTS----STTEEEEE-TT-EE-PPP--S---TT-S--------PPP-

Nearest PDB structures (foldseek):
  5xgx-assembly1_A  TM=8.712E-01  e=6.044E-05  Colwellia psychrerythraea 34H
  8dqn-assembly1_H  TM=8.501E-01  e=8.992E-05  Leucothrix mucor DSM 2157
  8dqn-assembly1_B  TM=8.508E-01  e=1.172E-04  Leucothrix mucor DSM 2157
  8dqn-assembly1_D  TM=8.508E-01  e=1.252E-04  Leucothrix mucor DSM 2157
  8dqn-assembly1_G  TM=8.392E-01  e=1.252E-04  Leucothrix mucor DSM 2157

Mean predicted aligned error: 7.86 Å